Protein AF-A0A5J5LCG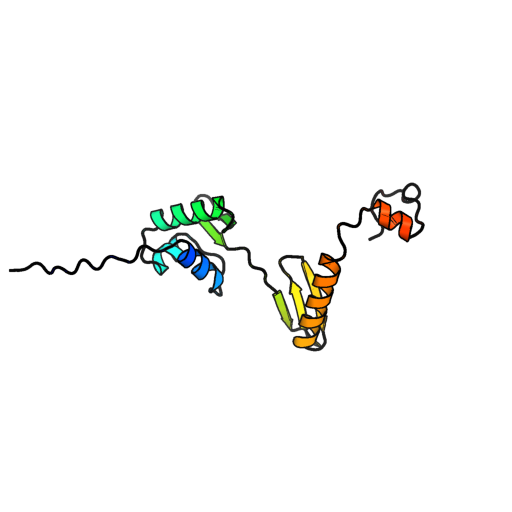0-F1 (afdb_monomer)

InterPro domains:
  IPR036388 Winged helix-like DNA-binding domain superfamily [G3DSA:1.10.10.10] (18-71)
  IPR036390 Winged helix DNA-binding domain superfamily [SSF46785] (11-66)
  IPR055811 Protein of unknown function DUF7387 [PF24113] (74-145)

Organism: Haloarcula hispanica (NCBI:txid51589)

Secondary structure (DSSP, 8-state):
---------PPPPPHHHHHHHHHH-SS--B-HHHHHHHHT--HHHHHHHHHHHHHTTS-EEEEETTTEEEEE----PEEEEE-SSSEEEEETTT--EEEESSHHHHHHHHHHHHHHHHHS----HHHHHHHHT--TTT-TT-S---

Radius of gyration: 24.42 Å; Cα contacts (8 Å, |Δi|>4): 158; chains: 1; bounding box: 43×51×84 Å

Mean predicted aligned error: 13.2 Å

Solvent-accessible surface area (backbone atoms only — not comparable to full-atom values): 8821 Å² total; per-residue (Å²): 139,86,79,86,90,72,84,71,76,74,76,80,84,48,70,68,58,54,52,49,56,43,70,75,41,92,71,48,69,42,34,38,58,59,53,9,64,73,68,74,46,56,45,69,58,33,42,52,49,55,47,52,36,32,75,72,64,66,29,46,77,50,77,57,75,97,85,41,55,36,33,32,54,88,66,91,40,73,51,74,46,81,53,100,79,29,18,39,25,30,37,66,75,81,67,50,66,25,61,24,75,38,68,67,46,4,51,48,48,31,51,54,51,53,53,52,54,71,68,55,58,90,76,52,69,72,58,54,30,63,74,68,74,45,60,71,83,76,46,85,78,82,66,73,99,121

pLDDT: mean 82.63, std 17.02, range [34.5, 97.94]

Sequence (146 aa):
MTRGNDGKFKKDVTDGELLHYFDTREQPVLSAGDVADEFDIKRQTADRRLKELEEEGELKRIIFGERSQAWWRERDQVVLVKEETGFSAHDVLTGIASDGESRVEALRELADAIEAHTTGGEVKPDQIYEELDIDPEENSGGEPPF

Structure (mmCIF, N/CA/C/O backbone):
data_AF-A0A5J5LCG0-F1
#
_entry.id   AF-A0A5J5LCG0-F1
#
loop_
_atom_site.group_PDB
_atom_site.id
_atom_site.type_symbol
_atom_site.label_atom_id
_atom_site.label_alt_id
_atom_site.label_comp_id
_atom_site.label_asym_id
_atom_site.label_entity_id
_atom_site.label_seq_id
_atom_site.pdbx_PDB_ins_code
_atom_site.Cartn_x
_atom_site.Cartn_y
_atom_site.Cartn_z
_atom_site.occupancy
_atom_site.B_iso_or_equiv
_atom_site.auth_seq_id
_atom_site.auth_comp_id
_atom_site.auth_asym_id
_atom_site.auth_atom_id
_atom_site.pdbx_PDB_model_num
ATOM 1 N N . MET A 1 1 ? 8.566 -22.692 -49.404 1.00 34.50 1 MET A N 1
ATOM 2 C CA . MET A 1 1 ? 9.728 -22.322 -48.567 1.00 34.50 1 MET A CA 1
ATOM 3 C C . MET A 1 1 ? 9.599 -20.828 -48.268 1.00 34.50 1 MET A C 1
ATOM 5 O O . MET A 1 1 ? 9.917 -20.031 -49.131 1.00 34.50 1 MET A O 1
ATOM 9 N N . THR A 1 2 ? 8.697 -20.436 -47.365 1.00 43.78 2 THR A N 1
ATOM 10 C CA . THR A 1 2 ? 8.844 -20.215 -45.904 1.00 43.78 2 THR A CA 1
ATOM 11 C C . THR A 1 2 ? 9.452 -18.854 -45.557 1.00 43.78 2 THR A C 1
ATOM 13 O O . THR A 1 2 ? 10.665 -18.702 -45.613 1.00 43.78 2 THR A O 1
ATOM 16 N N . ARG A 1 3 ? 8.612 -17.925 -45.078 1.00 43.53 3 ARG A N 1
ATOM 17 C CA . ARG A 1 3 ? 8.770 -17.300 -43.751 1.00 43.53 3 ARG A CA 1
ATOM 18 C C . ARG A 1 3 ? 7.436 -16.675 -43.323 1.00 43.53 3 ARG A C 1
ATOM 20 O O . ARG A 1 3 ? 6.891 -15.855 -44.054 1.00 43.53 3 ARG A O 1
ATOM 27 N N . GLY A 1 4 ? 6.905 -17.129 -42.188 1.00 36.25 4 GLY A N 1
ATOM 28 C CA . GLY A 1 4 ? 5.699 -16.583 -41.565 1.00 36.25 4 GLY A CA 1
ATOM 29 C C . GLY A 1 4 ? 5.924 -15.137 -41.137 1.00 36.25 4 GLY A C 1
ATOM 30 O O . GLY A 1 4 ? 6.970 -14.804 -40.573 1.00 36.25 4 GLY A O 1
ATOM 31 N N . ASN A 1 5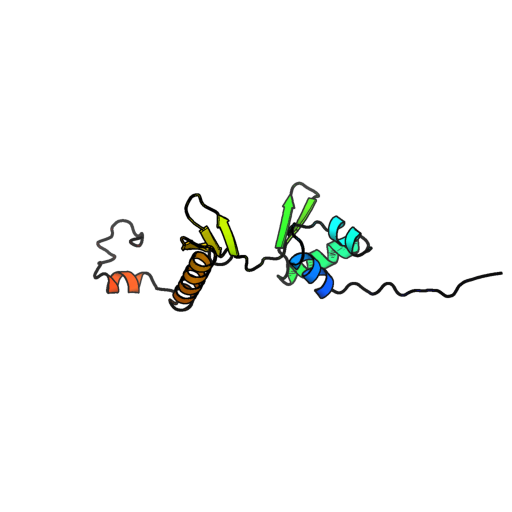 ? 4.966 -14.290 -41.496 1.00 45.50 5 ASN A N 1
ATOM 32 C CA . ASN A 1 5 ? 4.865 -12.901 -41.087 1.00 45.50 5 ASN A CA 1
ATOM 33 C C . ASN A 1 5 ? 3.942 -12.838 -39.869 1.00 45.50 5 ASN A C 1
ATOM 35 O O . ASN A 1 5 ? 2.768 -12.496 -39.977 1.00 45.50 5 ASN A O 1
ATOM 39 N N . ASP A 1 6 ? 4.486 -13.198 -38.716 1.00 48.38 6 ASP A N 1
ATOM 40 C CA . ASP A 1 6 ? 3.778 -13.142 -37.445 1.00 48.38 6 ASP A CA 1
ATOM 41 C C . ASP A 1 6 ? 4.681 -12.431 -36.432 1.00 48.38 6 ASP A C 1
ATOM 43 O O . ASP A 1 6 ? 4.990 -12.908 -35.342 1.00 48.38 6 ASP A O 1
ATOM 47 N N . GLY A 1 7 ? 5.113 -11.229 -36.825 1.00 42.34 7 GLY A N 1
ATOM 48 C CA . GLY A 1 7 ? 5.615 -10.214 -35.909 1.00 42.34 7 GLY A CA 1
ATOM 49 C C . GLY A 1 7 ? 4.470 -9.720 -35.031 1.00 42.34 7 GLY A C 1
ATOM 50 O O . GLY A 1 7 ? 3.926 -8.642 -35.256 1.00 42.34 7 GLY A O 1
ATOM 51 N N . LYS A 1 8 ? 4.065 -10.527 -34.046 1.00 46.38 8 LYS A N 1
ATOM 52 C CA . LYS A 1 8 ? 3.242 -10.043 -32.939 1.00 46.38 8 LYS A CA 1
ATOM 53 C C . LYS A 1 8 ? 4.088 -9.021 -32.187 1.00 46.38 8 LYS A C 1
ATOM 55 O O . LYS A 1 8 ? 5.033 -9.396 -31.497 1.00 46.38 8 LYS A O 1
ATOM 60 N N . PHE A 1 9 ? 3.777 -7.740 -32.357 1.00 47.44 9 PHE A N 1
ATOM 61 C CA . PHE A 1 9 ? 4.295 -6.690 -31.490 1.00 47.44 9 PHE A CA 1
ATOM 62 C C . PHE A 1 9 ? 3.949 -7.082 -30.051 1.00 47.44 9 PHE A C 1
ATOM 64 O O . PHE A 1 9 ? 2.774 -7.177 -29.691 1.00 47.44 9 PHE A O 1
ATOM 71 N N . LYS A 1 10 ? 4.980 -7.395 -29.260 1.00 58.81 10 LYS A N 1
ATOM 72 C CA . LYS A 1 10 ? 4.857 -7.507 -27.808 1.00 58.81 10 LYS A CA 1
ATOM 73 C C . LYS A 1 10 ? 4.359 -6.135 -27.366 1.00 58.81 10 LYS A C 1
ATOM 75 O O . LYS A 1 10 ? 5.004 -5.147 -27.702 1.00 58.81 10 LYS A O 1
ATOM 80 N N . LYS A 1 11 ? 3.173 -6.058 -26.758 1.00 59.56 11 LYS A N 1
ATOM 81 C CA . LYS A 1 11 ? 2.681 -4.786 -26.221 1.00 59.56 11 LYS A CA 1
ATOM 82 C C . LYS A 1 11 ? 3.774 -4.235 -25.309 1.00 59.56 11 LYS A C 1
ATOM 84 O O . LYS A 1 11 ? 4.251 -4.966 -24.442 1.00 59.56 11 LYS A O 1
ATOM 89 N N . ASP A 1 12 ? 4.204 -3.004 -25.560 1.00 80.94 12 ASP A N 1
ATOM 90 C CA . ASP A 1 12 ? 5.132 -2.333 -24.664 1.00 80.94 12 ASP A CA 1
ATOM 91 C C . ASP A 1 12 ? 4.435 -2.188 -23.315 1.00 80.94 12 ASP A C 1
ATOM 93 O O . ASP A 1 12 ? 3.359 -1.599 -23.226 1.00 80.94 12 ASP A O 1
ATOM 97 N N . VAL A 1 13 ? 5.026 -2.785 -22.283 1.00 88.88 13 VAL A N 1
ATOM 98 C CA . VAL A 1 13 ? 4.532 -2.668 -20.911 1.00 88.88 13 VAL A CA 1
ATOM 99 C C . VAL A 1 13 ? 4.587 -1.202 -20.510 1.00 88.88 13 VAL A C 1
ATOM 101 O O . VAL A 1 13 ? 5.616 -0.556 -20.696 1.00 88.88 13 VAL A O 1
ATOM 104 N N . THR A 1 14 ? 3.516 -0.667 -19.953 1.00 94.12 14 THR A N 1
ATOM 105 C CA . THR A 1 14 ? 3.389 0.728 -19.510 1.00 94.12 14 THR A CA 1
ATOM 106 C C . THR A 1 14 ? 3.731 0.868 -18.030 1.00 94.12 14 THR A C 1
ATOM 108 O O . THR A 1 14 ? 3.702 -0.110 -17.287 1.00 94.12 14 THR A O 1
ATOM 111 N N . ASP A 1 15 ? 4.096 2.071 -17.587 1.00 94.06 15 ASP A N 1
ATOM 112 C CA . ASP A 1 15 ? 4.442 2.285 -16.175 1.00 94.06 15 ASP A CA 1
ATOM 113 C C . ASP A 1 15 ? 3.216 2.115 -15.273 1.00 94.06 15 ASP A C 1
ATOM 115 O O . ASP A 1 15 ? 3.315 1.535 -14.198 1.00 94.06 15 ASP A O 1
ATOM 119 N N . GLY A 1 16 ? 2.029 2.484 -15.766 1.00 92.00 16 GLY A N 1
ATOM 120 C CA . GLY A 1 16 ? 0.765 2.203 -15.085 1.00 92.00 16 GLY A CA 1
ATOM 121 C C . GLY A 1 16 ? 0.506 0.705 -14.881 1.00 92.00 16 GLY A C 1
ATOM 122 O O . GLY A 1 16 ? 0.015 0.316 -13.826 1.00 92.00 16 GLY A O 1
ATOM 123 N N . GLU A 1 17 ? 0.875 -0.153 -15.840 1.00 93.62 17 GLU A N 1
ATOM 124 C CA . GLU A 1 17 ? 0.797 -1.612 -15.659 1.00 93.62 17 GLU A CA 1
ATOM 125 C C . GLU A 1 17 ? 1.784 -2.105 -14.592 1.00 93.62 17 GLU A C 1
ATOM 127 O O . GLU A 1 17 ? 1.420 -2.959 -13.784 1.00 93.62 17 GLU A O 1
ATOM 132 N N . LEU A 1 18 ? 2.998 -1.540 -14.540 1.00 93.75 18 LEU A N 1
ATOM 133 C CA . LEU A 1 18 ? 3.962 -1.852 -13.481 1.00 93.75 18 LEU A CA 1
ATOM 134 C C . LEU A 1 18 ? 3.415 -1.459 -12.105 1.00 93.75 18 LEU A C 1
ATOM 136 O O . LEU A 1 18 ? 3.403 -2.289 -11.201 1.00 93.75 18 LEU A O 1
ATOM 140 N N . LEU A 1 19 ? 2.922 -0.228 -11.946 1.00 93.56 19 LEU A N 1
ATOM 141 C CA . LEU A 1 19 ? 2.369 0.261 -10.678 1.00 93.56 19 LEU A CA 1
ATOM 142 C C . LEU A 1 19 ? 1.151 -0.554 -10.236 1.00 93.56 19 LEU A C 1
ATOM 144 O O . LEU A 1 19 ? 1.067 -0.968 -9.082 1.00 93.56 19 LEU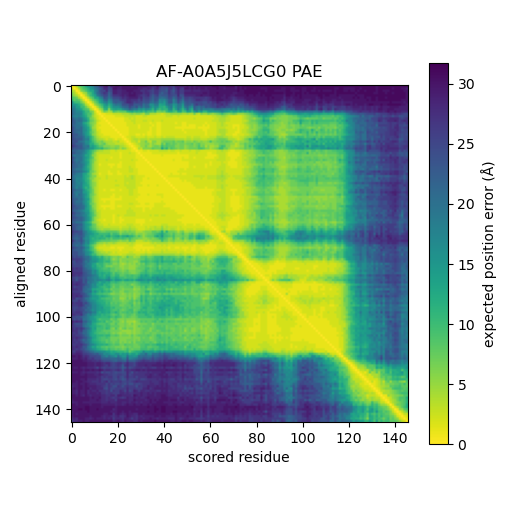 A O 1
ATOM 148 N N . HIS A 1 20 ? 0.258 -0.884 -11.168 1.00 90.88 20 HIS A N 1
ATOM 149 C CA . HIS A 1 20 ? -0.893 -1.734 -10.878 1.00 90.88 20 HIS A CA 1
ATOM 150 C C . HIS A 1 20 ? -0.487 -3.133 -10.393 1.00 90.88 20 HIS A C 1
ATOM 152 O O . HIS A 1 20 ? -1.136 -3.714 -9.518 1.00 90.88 20 HIS A O 1
ATOM 158 N N . TYR A 1 21 ? 0.602 -3.681 -10.932 1.00 92.06 21 TYR A N 1
ATOM 159 C CA . TYR A 1 21 ? 1.155 -4.943 -10.457 1.00 92.06 21 TYR A CA 1
ATOM 160 C C . TYR A 1 21 ? 1.723 -4.832 -9.040 1.00 92.06 21 TYR A C 1
ATOM 162 O O . TYR A 1 21 ? 1.550 -5.757 -8.247 1.00 92.06 21 TYR A O 1
ATOM 170 N N . PHE A 1 22 ? 2.318 -3.693 -8.674 1.00 92.12 22 PHE A N 1
ATOM 171 C CA . PHE A 1 22 ? 2.643 -3.443 -7.274 1.00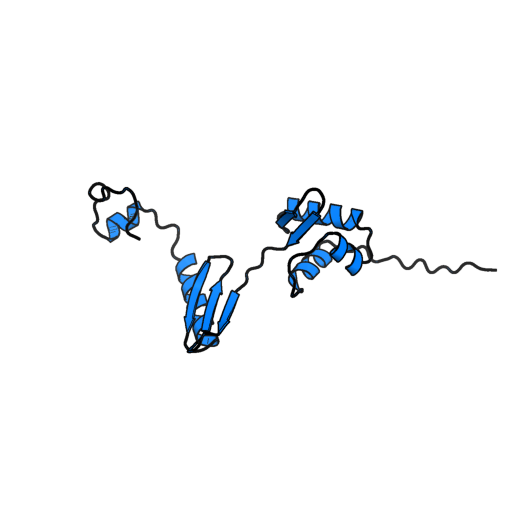 92.12 22 PHE A CA 1
ATOM 172 C C . PHE A 1 22 ? 1.386 -3.387 -6.422 1.00 92.12 22 PHE A C 1
ATOM 174 O O . PHE A 1 22 ? 1.414 -4.012 -5.381 1.00 92.12 22 PHE A O 1
ATOM 181 N N . ASP A 1 23 ? 0.298 -2.728 -6.821 1.00 87.56 23 ASP A N 1
ATOM 182 C CA . ASP A 1 23 ? -0.895 -2.544 -5.971 1.00 87.56 23 ASP A CA 1
ATOM 183 C C . ASP A 1 23 ? -1.711 -3.821 -5.723 1.00 87.56 23 ASP A C 1
ATOM 185 O O . ASP A 1 23 ? -2.285 -4.002 -4.650 1.00 87.56 23 ASP A O 1
ATOM 189 N N . THR A 1 24 ? -1.777 -4.717 -6.707 1.00 84.31 24 THR A N 1
ATOM 190 C CA . THR A 1 24 ? -2.706 -5.863 -6.690 1.00 84.31 24 THR A CA 1
ATOM 191 C C . THR A 1 24 ? -2.164 -7.109 -5.996 1.00 84.31 24 THR A C 1
ATOM 193 O O . THR A 1 24 ? -2.903 -8.074 -5.790 1.00 84.31 24 THR A O 1
ATOM 196 N N . ARG A 1 25 ? -0.883 -7.113 -5.615 1.00 83.38 25 ARG A N 1
ATOM 197 C CA . ARG A 1 25 ? -0.227 -8.282 -5.021 1.00 83.38 25 ARG A CA 1
ATOM 198 C C . ARG A 1 25 ? -0.305 -8.338 -3.499 1.00 83.38 25 ARG A C 1
ATOM 200 O O . ARG A 1 25 ? -0.142 -7.329 -2.810 1.00 83.38 25 ARG A O 1
ATOM 207 N N . GLU A 1 26 ? -0.432 -9.572 -3.002 1.00 75.81 26 GLU A N 1
ATOM 208 C CA . GLU A 1 26 ? -0.333 -9.933 -1.578 1.00 75.81 26 GLU A CA 1
ATOM 209 C C . GLU A 1 26 ? 1.084 -9.742 -1.015 1.00 75.81 26 GLU A C 1
ATOM 211 O O . GLU A 1 26 ? 1.241 -9.385 0.147 1.00 75.81 26 GLU A O 1
ATOM 216 N N . GLN A 1 27 ? 2.121 -9.962 -1.833 1.00 79.12 27 GLN A N 1
ATOM 217 C CA . GLN A 1 27 ? 3.516 -9.666 -1.489 1.00 79.12 27 GLN A CA 1
ATOM 218 C C . GLN A 1 27 ? 3.906 -8.325 -2.129 1.00 79.12 27 GLN A C 1
ATOM 220 O O . GLN A 1 27 ? 4.103 -8.287 -3.344 1.00 79.12 27 GLN A O 1
ATOM 225 N N . PRO A 1 28 ? 3.994 -7.228 -1.351 1.00 82.12 28 PRO A N 1
ATOM 226 C CA . PRO A 1 28 ? 4.137 -5.874 -1.893 1.00 82.12 28 PRO A CA 1
ATOM 227 C C . PRO A 1 28 ? 5.584 -5.490 -2.238 1.00 82.12 28 PRO A C 1
ATOM 229 O O . PRO A 1 28 ? 5.812 -4.417 -2.792 1.00 82.12 28 PRO A O 1
ATOM 232 N N . VAL A 1 29 ? 6.558 -6.340 -1.895 1.00 91.00 29 VAL A N 1
ATOM 233 C CA . VAL A 1 29 ? 7.989 -6.095 -2.103 1.00 91.00 29 VAL A CA 1
ATOM 234 C C . VAL A 1 29 ? 8.483 -6.961 -3.257 1.00 91.00 29 VAL A C 1
ATOM 236 O O . VAL A 1 29 ? 8.423 -8.186 -3.171 1.00 91.00 29 VAL A O 1
ATOM 239 N N . LEU A 1 30 ? 8.981 -6.332 -4.322 1.00 93.94 30 LEU A N 1
ATOM 240 C CA . LEU A 1 30 ? 9.381 -7.006 -5.559 1.00 93.94 30 LEU A CA 1
ATOM 241 C C . LEU A 1 30 ? 10.786 -6.598 -5.993 1.00 93.94 30 LEU A C 1
ATOM 243 O O . LEU A 1 30 ? 11.189 -5.443 -5.876 1.00 93.94 30 LEU A O 1
ATOM 247 N N . SER A 1 31 ? 11.534 -7.539 -6.551 1.00 95.12 31 SER A N 1
ATOM 248 C CA . SER A 1 31 ? 12.791 -7.270 -7.238 1.00 95.12 31 SER A CA 1
ATOM 249 C C . SER A 1 31 ? 12.565 -6.966 -8.723 1.00 95.12 31 SER A C 1
ATOM 251 O O . SER A 1 31 ? 11.543 -7.312 -9.317 1.00 95.12 31 SER A O 1
ATOM 253 N N . ALA A 1 32 ? 13.586 -6.409 -9.380 1.00 95.38 32 ALA A N 1
ATOM 254 C CA . ALA A 1 32 ? 13.589 -6.269 -10.837 1.00 95.38 32 ALA A CA 1
ATOM 255 C C . ALA A 1 32 ? 13.496 -7.621 -11.572 1.00 95.38 32 ALA A C 1
ATOM 257 O O . ALA A 1 32 ? 13.141 -7.644 -12.746 1.00 95.38 32 ALA A O 1
ATOM 258 N N . GLY A 1 33 ? 13.850 -8.734 -10.914 1.00 94.88 33 GLY A N 1
ATOM 259 C CA . GLY A 1 33 ? 13.657 -10.081 -11.452 1.00 94.88 33 GLY A CA 1
ATOM 260 C C . GLY A 1 33 ? 12.181 -10.466 -11.481 1.00 94.88 33 GLY A C 1
ATOM 261 O O . GLY A 1 33 ? 11.686 -10.837 -12.535 1.00 94.88 33 GLY A O 1
ATOM 262 N N . ASP A 1 34 ? 11.466 -10.254 -10.375 1.00 94.94 34 ASP A N 1
ATOM 263 C CA . ASP A 1 34 ? 10.036 -10.581 -10.267 1.00 94.94 34 ASP A CA 1
ATOM 264 C C . ASP A 1 34 ? 9.195 -9.809 -11.293 1.00 94.94 34 ASP A C 1
ATOM 266 O O . ASP A 1 34 ? 8.280 -10.354 -11.906 1.00 94.94 34 ASP A O 1
ATOM 270 N N . VAL A 1 35 ? 9.535 -8.536 -11.518 1.00 94.88 35 VAL A N 1
ATOM 271 C CA . VAL A 1 35 ? 8.895 -7.697 -12.543 1.00 94.88 35 VAL A CA 1
ATOM 272 C C . VAL A 1 35 ? 9.279 -8.155 -13.953 1.00 94.88 35 VAL A C 1
ATOM 274 O O . VAL A 1 35 ? 8.446 -8.170 -14.853 1.00 94.88 35 VAL A O 1
ATOM 277 N N . ALA A 1 36 ? 10.535 -8.538 -14.175 1.00 95.44 36 ALA A N 1
ATOM 278 C CA . ALA A 1 36 ? 10.974 -9.026 -15.479 1.00 95.44 36 ALA A CA 1
ATOM 279 C C . ALA A 1 36 ? 10.272 -10.326 -15.882 1.00 95.44 36 ALA A C 1
ATOM 281 O O . ALA A 1 36 ? 9.868 -10.455 -17.038 1.00 95.44 36 ALA A O 1
ATOM 282 N N . ASP A 1 37 ? 10.119 -11.241 -14.928 1.00 94.56 37 ASP A N 1
ATOM 283 C CA . ASP A 1 37 ? 9.478 -12.534 -15.133 1.00 94.56 37 ASP A CA 1
ATOM 284 C C . ASP A 1 37 ? 7.975 -12.373 -15.398 1.00 94.56 37 ASP A C 1
ATOM 286 O O . ASP A 1 37 ? 7.464 -12.975 -16.341 1.00 94.56 37 ASP A O 1
ATOM 290 N N . GLU A 1 38 ? 7.285 -11.509 -14.643 1.00 94.19 38 GLU A N 1
ATOM 291 C CA . GLU A 1 38 ? 5.854 -11.229 -14.844 1.00 94.19 38 GLU A CA 1
ATOM 292 C C . GLU A 1 38 ? 5.567 -10.642 -16.229 1.00 94.19 38 GLU A C 1
ATOM 294 O O . GLU A 1 38 ? 4.688 -11.096 -16.960 1.00 94.19 38 GLU A O 1
ATOM 299 N N . PHE A 1 39 ? 6.323 -9.613 -16.602 1.00 94.06 39 PHE A N 1
ATOM 300 C CA . PHE A 1 39 ? 6.057 -8.837 -17.808 1.00 94.06 39 PHE A CA 1
ATOM 301 C C . PHE A 1 39 ? 6.778 -9.380 -19.050 1.00 94.06 39 PHE A C 1
ATOM 303 O O . PHE A 1 39 ? 6.664 -8.802 -20.134 1.00 94.06 39 PHE A O 1
ATOM 310 N N . ASP A 1 40 ? 7.530 -10.477 -18.904 1.00 93.31 40 ASP A N 1
ATOM 311 C CA . ASP A 1 40 ? 8.381 -11.069 -19.940 1.00 93.31 40 ASP A CA 1
ATOM 312 C C . ASP A 1 40 ? 9.261 -9.994 -20.622 1.00 93.31 40 ASP A C 1
ATOM 314 O O . ASP A 1 40 ? 9.354 -9.868 -21.851 1.00 93.31 40 ASP A O 1
ATOM 318 N N . ILE A 1 41 ? 9.896 -9.151 -19.805 1.00 94.19 41 ILE A N 1
ATOM 319 C CA . ILE A 1 41 ? 10.833 -8.108 -20.244 1.00 94.19 41 ILE A CA 1
ATOM 320 C C . ILE A 1 41 ? 12.243 -8.421 -19.758 1.00 94.19 41 ILE A C 1
ATOM 322 O O . ILE A 1 41 ? 12.472 -9.194 -18.835 1.00 94.19 41 ILE A O 1
ATOM 326 N N . LYS A 1 42 ? 13.247 -7.795 -20.375 1.00 94.88 42 LYS A N 1
ATOM 327 C CA . LYS A 1 42 ? 14.623 -7.945 -19.891 1.00 94.88 42 LYS A CA 1
ATOM 328 C C . LYS A 1 42 ? 14.733 -7.365 -18.482 1.00 94.88 42 LYS A C 1
ATOM 330 O O . LYS A 1 42 ? 14.322 -6.229 -18.257 1.00 94.88 42 LYS A O 1
ATOM 335 N N . ARG A 1 43 ? 15.428 -8.069 -17.585 1.00 95.44 43 ARG A N 1
ATOM 336 C CA . ARG A 1 43 ? 15.729 -7.588 -16.226 1.00 95.44 43 ARG A CA 1
ATOM 337 C C . ARG A 1 43 ? 16.345 -6.188 -16.189 1.00 95.44 43 ARG A C 1
ATOM 339 O O . ARG A 1 43 ? 15.972 -5.392 -15.343 1.00 95.44 43 ARG A O 1
ATOM 346 N N . GLN A 1 44 ? 17.238 -5.857 -17.124 1.00 95.00 44 GLN A N 1
ATOM 347 C CA . GLN A 1 44 ? 17.813 -4.507 -17.230 1.00 95.00 44 GLN A CA 1
ATOM 348 C C . GLN A 1 44 ? 16.754 -3.439 -17.558 1.00 95.00 44 GLN A C 1
ATOM 350 O O . GLN A 1 44 ? 16.848 -2.313 -17.080 1.00 95.00 44 GLN A O 1
ATOM 355 N N . THR A 1 45 ? 15.749 -3.784 -18.369 1.00 95.19 45 THR A N 1
ATOM 356 C CA . THR A 1 45 ? 14.628 -2.891 -18.691 1.00 95.19 45 THR A CA 1
ATOM 357 C C . THR A 1 45 ? 13.727 -2.693 -17.478 1.00 95.19 45 THR A C 1
ATOM 359 O O . THR A 1 45 ? 13.365 -1.556 -17.202 1.00 95.19 45 THR A O 1
ATOM 362 N N . ALA A 1 46 ? 13.410 -3.765 -16.743 1.00 95.81 46 A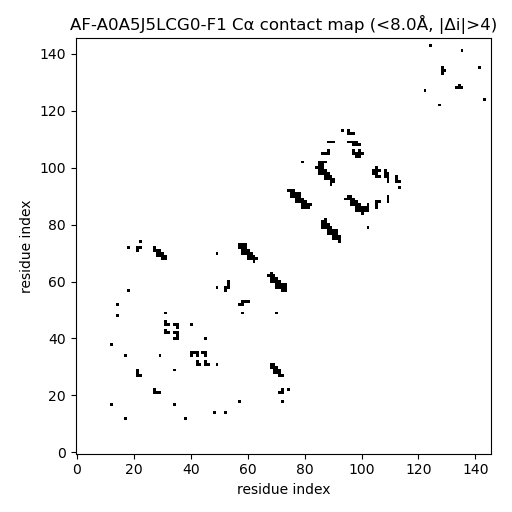LA A N 1
ATOM 363 C CA . ALA A 1 46 ? 12.668 -3.668 -15.487 1.00 95.81 46 ALA A CA 1
ATOM 364 C C . ALA A 1 46 ? 13.423 -2.797 -14.469 1.00 95.81 46 ALA A C 1
ATOM 366 O O . ALA A 1 46 ? 12.874 -1.828 -13.968 1.00 95.81 46 ALA A O 1
ATOM 367 N N . ASP A 1 47 ? 14.710 -3.073 -14.244 1.00 95.88 47 ASP A N 1
ATOM 368 C CA . ASP A 1 47 ? 15.553 -2.342 -13.291 1.00 95.88 47 ASP A CA 1
ATOM 369 C C . ASP A 1 47 ? 15.622 -0.838 -13.584 1.00 95.88 47 ASP A C 1
ATOM 371 O O . ASP A 1 47 ? 15.466 -0.027 -12.676 1.00 95.88 47 ASP A O 1
ATOM 375 N N . ARG A 1 48 ? 15.813 -0.463 -14.856 1.00 96.38 48 ARG A N 1
ATOM 376 C CA . ARG A 1 48 ? 15.817 0.943 -15.272 1.00 96.38 48 ARG A CA 1
ATOM 377 C C . ARG A 1 48 ? 14.483 1.623 -14.955 1.00 96.38 48 ARG A C 1
ATOM 379 O O . ARG A 1 48 ? 14.489 2.702 -14.383 1.00 96.38 48 ARG A O 1
ATOM 386 N N . ARG A 1 49 ? 13.362 0.982 -15.285 1.00 96.75 49 ARG A N 1
ATOM 387 C CA . ARG A 1 49 ? 12.027 1.560 -15.078 1.00 96.75 49 ARG A CA 1
ATOM 388 C C . ARG A 1 49 ? 11.637 1.660 -13.611 1.00 96.75 49 ARG A C 1
ATOM 390 O O . ARG A 1 49 ? 11.045 2.646 -13.210 1.00 96.75 49 ARG A O 1
ATOM 397 N N . LEU A 1 50 ? 12.002 0.674 -12.792 1.00 96.94 50 LEU A N 1
ATOM 398 C CA . LEU A 1 50 ? 11.764 0.739 -11.348 1.00 96.94 50 LEU A CA 1
ATOM 399 C C . LEU A 1 50 ? 12.577 1.853 -10.676 1.00 96.94 50 LEU A C 1
ATOM 401 O O . LEU A 1 50 ? 12.127 2.416 -9.686 1.00 96.94 50 LEU A O 1
ATOM 405 N N . LYS A 1 51 ? 13.765 2.178 -11.201 1.00 96.81 51 LYS A N 1
ATOM 406 C CA . LYS A 1 51 ? 14.537 3.353 -10.763 1.00 96.81 51 LYS A CA 1
ATOM 407 C C . LYS A 1 51 ? 13.894 4.659 -11.214 1.00 96.81 51 LYS A C 1
ATOM 409 O O . LYS A 1 51 ? 13.778 5.559 -10.404 1.00 96.81 51 LYS A O 1
ATOM 414 N N . GLU A 1 52 ? 13.435 4.739 -12.462 1.00 97.12 52 GLU A N 1
ATOM 415 C CA . GLU A 1 52 ? 12.692 5.909 -12.961 1.00 97.12 52 GLU A CA 1
ATOM 416 C C . GLU A 1 52 ? 11.447 6.169 -12.088 1.00 97.12 52 GLU A C 1
ATOM 418 O O . GLU A 1 52 ? 11.253 7.278 -11.606 1.00 97.12 52 GLU A O 1
ATOM 423 N N . LEU A 1 53 ? 10.681 5.125 -11.756 1.00 96.88 53 LEU A N 1
ATOM 424 C CA . LEU A 1 53 ? 9.515 5.229 -10.869 1.00 96.88 53 LEU A CA 1
ATOM 425 C C . LEU A 1 53 ? 9.860 5.550 -9.405 1.00 96.88 53 LEU A C 1
ATOM 427 O O . LEU A 1 53 ? 9.062 6.170 -8.707 1.00 96.88 53 LEU A O 1
ATOM 431 N N . GLU A 1 54 ? 11.028 5.132 -8.914 1.00 96.50 54 GLU A N 1
ATOM 432 C CA . GLU A 1 54 ? 11.537 5.579 -7.610 1.00 96.50 54 GLU A CA 1
ATOM 433 C C . GLU A 1 54 ? 11.875 7.075 -7.641 1.00 96.50 54 GLU A C 1
ATOM 435 O O . GLU A 1 54 ? 11.500 7.809 -6.729 1.00 96.50 54 GLU A O 1
ATOM 440 N N . GLU A 1 55 ? 12.564 7.534 -8.687 1.00 96.56 55 GLU A N 1
ATOM 441 C CA . GLU A 1 55 ? 12.929 8.942 -8.874 1.00 96.56 55 GLU A CA 1
ATOM 442 C C . GLU A 1 55 ? 11.689 9.842 -9.002 1.00 96.56 55 GLU A C 1
ATOM 444 O O . GLU A 1 55 ? 11.688 10.963 -8.494 1.00 96.56 55 GLU A O 1
ATOM 449 N N . GLU A 1 56 ? 10.617 9.337 -9.615 1.00 96.00 56 GLU A N 1
ATOM 450 C CA . GLU A 1 56 ? 9.304 9.992 -9.697 1.00 96.00 56 GLU A CA 1
ATOM 451 C C . GLU A 1 56 ? 8.504 9.937 -8.380 1.00 96.00 56 GLU A C 1
ATOM 453 O O . GLU A 1 56 ? 7.485 10.612 -8.247 1.00 96.00 56 GLU A O 1
ATOM 458 N N . GLY A 1 57 ? 8.970 9.176 -7.385 1.00 94.44 57 GLY A N 1
ATOM 459 C CA . GLY A 1 57 ? 8.340 9.045 -6.070 1.00 94.44 57 GLY A CA 1
ATOM 460 C C . GLY A 1 57 ? 7.200 8.026 -5.995 1.00 94.44 57 GLY A C 1
ATOM 461 O O . GLY A 1 57 ? 6.626 7.848 -4.922 1.00 94.44 57 GLY A O 1
ATOM 462 N N . GLU A 1 58 ? 6.897 7.325 -7.088 1.00 94.69 58 GLU A N 1
ATOM 463 C CA . GLU A 1 58 ? 5.849 6.298 -7.151 1.00 94.69 58 GLU A CA 1
ATOM 464 C C . GLU A 1 58 ? 6.254 4.989 -6.459 1.00 94.69 58 GLU A C 1
ATOM 466 O O . GLU A 1 58 ? 5.398 4.219 -6.019 1.00 94.69 58 GLU A O 1
ATOM 471 N N . LEU A 1 59 ? 7.559 4.720 -6.355 1.00 95.94 59 LEU A N 1
ATOM 472 C CA . LEU A 1 59 ? 8.108 3.560 -5.656 1.00 95.94 59 LEU A CA 1
ATOM 473 C C . LEU A 1 59 ? 9.135 3.975 -4.605 1.00 95.94 59 LEU A C 1
ATOM 475 O O . LEU A 1 59 ? 9.869 4.950 -4.744 1.00 95.94 59 LEU A O 1
ATOM 479 N N . LYS A 1 60 ? 9.249 3.163 -3.561 1.00 94.88 60 LYS A N 1
ATOM 480 C CA . LYS A 1 60 ? 10.385 3.167 -2.642 1.00 94.88 60 LYS A CA 1
ATOM 481 C C . LYS A 1 60 ? 11.312 2.013 -2.974 1.00 94.88 60 LYS A C 1
ATOM 483 O O . LYS A 1 60 ? 10.888 1.010 -3.549 1.00 94.88 60 LYS A O 1
ATOM 488 N N . ARG A 1 61 ? 12.577 2.141 -2.579 1.00 95.31 61 ARG A N 1
ATOM 489 C CA . ARG A 1 61 ? 13.616 1.139 -2.814 1.00 95.31 61 ARG A CA 1
ATOM 490 C C . ARG A 1 61 ? 14.385 0.833 -1.537 1.00 95.31 61 ARG A C 1
ATOM 492 O O . ARG A 1 61 ? 14.702 1.723 -0.755 1.00 95.31 61 ARG A O 1
ATOM 499 N N . ILE A 1 62 ? 14.751 -0.434 -1.374 1.00 94.19 62 ILE A N 1
ATOM 500 C CA . ILE A 1 62 ? 15.652 -0.913 -0.328 1.00 94.19 62 ILE A CA 1
ATOM 501 C C . ILE A 1 62 ? 16.760 -1.733 -0.969 1.00 94.19 62 ILE A C 1
ATOM 503 O O . ILE A 1 62 ? 16.516 -2.551 -1.857 1.00 94.19 62 ILE A O 1
ATOM 507 N N . ILE A 1 63 ? 17.987 -1.509 -0.507 1.00 92.94 63 ILE A N 1
ATOM 508 C CA . ILE A 1 63 ? 19.174 -2.258 -0.914 1.00 92.94 63 ILE A CA 1
ATOM 509 C C . ILE A 1 63 ? 19.570 -3.161 0.253 1.00 92.94 63 ILE A C 1
ATOM 511 O O . ILE A 1 63 ? 19.724 -2.693 1.380 1.00 92.94 63 ILE A O 1
ATOM 515 N N . PHE A 1 64 ? 19.747 -4.452 -0.011 1.00 88.75 64 PHE A N 1
ATOM 516 C CA . PHE A 1 64 ? 20.172 -5.442 0.974 1.00 88.75 64 PHE A CA 1
ATOM 517 C C . PHE A 1 64 ? 21.375 -6.227 0.446 1.00 88.75 64 PHE A C 1
ATOM 519 O O . PHE A 1 64 ? 21.303 -6.969 -0.533 1.00 88.75 64 PHE A O 1
ATOM 526 N N . GLY A 1 65 ? 22.516 -6.056 1.112 1.00 84.88 65 GLY A N 1
ATOM 527 C CA . GLY A 1 65 ? 23.805 -6.540 0.616 1.00 84.88 65 GLY A CA 1
ATOM 528 C C . GLY A 1 65 ? 24.300 -5.757 -0.606 1.00 84.88 65 GLY A C 1
ATOM 529 O O . GLY A 1 65 ? 23.747 -4.728 -0.979 1.00 84.88 65 GLY A O 1
ATOM 530 N N . GLU A 1 66 ? 25.366 -6.238 -1.246 1.00 81.12 66 GLU A N 1
ATOM 531 C CA . GLU A 1 66 ? 26.040 -5.483 -2.317 1.00 81.12 66 GLU A CA 1
ATOM 532 C C . GLU A 1 66 ? 25.287 -5.458 -3.657 1.00 81.12 66 GLU A C 1
ATOM 534 O O . GLU A 1 66 ? 25.599 -4.639 -4.519 1.00 81.12 66 GLU A O 1
ATOM 539 N N . ARG A 1 67 ? 24.358 -6.395 -3.897 1.00 79.06 67 ARG A N 1
ATOM 540 C CA . ARG A 1 67 ? 23.782 -6.625 -5.240 1.00 79.06 67 ARG A CA 1
ATOM 541 C C . ARG A 1 67 ? 22.280 -6.868 -5.277 1.00 79.06 67 ARG A C 1
ATOM 543 O O . ARG A 1 67 ? 21.745 -7.099 -6.363 1.00 79.06 67 ARG A O 1
ATOM 550 N N . SER A 1 68 ? 21.611 -6.844 -4.134 1.00 87.19 68 SER A N 1
ATOM 551 C CA . SER A 1 68 ? 20.184 -7.128 -4.080 1.00 87.19 68 SER A CA 1
ATOM 552 C C . SER A 1 68 ? 19.433 -5.868 -3.693 1.00 87.19 68 SER A C 1
ATOM 554 O O . SER A 1 68 ? 19.804 -5.162 -2.760 1.00 87.19 68 SER A O 1
ATOM 556 N N . GLN A 1 69 ? 18.396 -5.574 -4.463 1.00 94.31 69 GLN A N 1
ATOM 557 C CA . GLN A 1 69 ? 17.508 -4.450 -4.237 1.00 94.31 69 GLN A CA 1
ATOM 558 C C . GLN A 1 69 ? 16.078 -4.889 -4.522 1.00 94.31 69 GLN A C 1
ATOM 560 O O . GLN A 1 69 ? 15.846 -5.741 -5.389 1.00 94.31 69 GLN A O 1
ATOM 565 N N . ALA A 1 70 ? 15.145 -4.313 -3.778 1.00 95.00 70 ALA A N 1
ATOM 566 C CA . ALA A 1 70 ? 13.719 -4.499 -3.971 1.00 95.00 70 ALA A CA 1
ATOM 567 C C . ALA A 1 70 ? 12.999 -3.157 -3.876 1.00 95.00 70 ALA A C 1
ATOM 569 O O . ALA A 1 70 ? 13.518 -2.197 -3.302 1.00 95.00 70 ALA A O 1
ATOM 570 N N . TRP A 1 71 ? 11.801 -3.128 -4.437 1.00 96.62 71 TRP A N 1
ATOM 571 C CA . TRP A 1 71 ? 10.921 -1.980 -4.480 1.00 96.62 71 TRP A CA 1
ATOM 572 C C . TRP A 1 71 ? 9.581 -2.334 -3.869 1.00 96.62 71 TRP A C 1
ATOM 574 O O . TRP A 1 71 ? 9.178 -3.498 -3.866 1.00 96.62 71 TRP A O 1
ATOM 584 N N . TRP A 1 72 ? 8.894 -1.318 -3.375 1.00 94.38 72 TRP A N 1
ATOM 585 C CA . TRP A 1 72 ? 7.498 -1.395 -2.975 1.00 94.38 72 TRP A CA 1
ATOM 586 C C . TRP A 1 72 ? 6.832 -0.057 -3.256 1.00 94.38 72 TRP A C 1
ATOM 588 O O . TRP A 1 72 ? 7.500 0.970 -3.382 1.00 94.38 72 TRP A O 1
ATOM 598 N N . ARG A 1 73 ? 5.507 -0.075 -3.336 1.00 90.31 73 ARG A N 1
ATOM 599 C CA . ARG A 1 73 ? 4.696 1.136 -3.350 1.00 90.31 73 ARG A CA 1
ATOM 600 C C . ARG A 1 73 ? 4.193 1.389 -1.938 1.00 90.31 73 ARG A C 1
ATOM 602 O O . ARG A 1 73 ? 3.724 0.452 -1.286 1.00 90.31 73 ARG A O 1
ATOM 609 N N . GLU A 1 74 ? 4.329 2.618 -1.449 1.00 85.19 74 GLU A N 1
ATOM 610 C CA . GLU A 1 74 ? 3.603 3.026 -0.246 1.00 85.19 74 GLU A CA 1
ATOM 611 C C . GLU A 1 74 ? 2.113 2.958 -0.566 1.00 85.19 74 GLU A C 1
ATOM 613 O O . GLU A 1 74 ? 1.673 3.391 -1.629 1.00 85.19 74 GLU A O 1
ATOM 618 N N . ARG A 1 75 ? 1.353 2.314 0.313 1.00 79.56 75 ARG A N 1
ATOM 619 C CA . ARG A 1 75 ? -0.087 2.158 0.152 1.00 79.56 75 ARG A CA 1
ATOM 620 C C . ARG A 1 75 ? -0.745 2.646 1.427 1.00 79.56 75 ARG A C 1
ATOM 622 O O . ARG A 1 75 ? -0.256 2.330 2.513 1.00 79.56 75 ARG A O 1
ATOM 629 N N . ASP A 1 76 ? -1.885 3.296 1.270 1.00 81.62 76 ASP A N 1
ATOM 630 C CA . ASP A 1 76 ? -2.766 3.661 2.374 1.00 81.62 76 ASP A CA 1
ATOM 631 C C . ASP A 1 76 ? -3.433 2.369 2.861 1.00 81.62 76 ASP A C 1
ATOM 633 O O . ASP A 1 76 ? -4.432 1.897 2.308 1.00 81.62 76 ASP A O 1
ATOM 637 N N . GLN A 1 77 ? -2.779 1.696 3.808 1.00 84.12 77 GLN A N 1
ATOM 638 C CA . GLN A 1 77 ? -3.221 0.408 4.326 1.00 84.12 77 GLN A CA 1
ATOM 639 C C . GLN A 1 77 ? -3.859 0.585 5.688 1.00 84.12 77 GLN A C 1
ATOM 641 O O . GLN A 1 77 ? -3.259 1.156 6.593 1.00 84.12 77 GLN A O 1
ATOM 646 N N . VAL A 1 78 ? -5.023 -0.038 5.849 1.00 91.31 78 VAL A N 1
ATOM 647 C CA . VAL A 1 78 ? -5.589 -0.310 7.164 1.00 91.31 78 VAL A CA 1
ATOM 648 C C . VAL A 1 78 ? -5.305 -1.761 7.529 1.00 91.31 78 VAL A C 1
ATOM 650 O O . VAL A 1 78 ? -5.762 -2.685 6.849 1.00 91.31 78 VAL A O 1
ATOM 653 N N . VAL A 1 79 ? -4.557 -1.971 8.608 1.00 92.31 79 VAL A N 1
ATOM 654 C CA . VAL A 1 79 ? -4.299 -3.296 9.177 1.00 92.31 79 VAL A CA 1
ATOM 655 C C . VAL A 1 79 ? -5.364 -3.593 10.222 1.00 92.31 79 VAL A C 1
ATOM 657 O O . VAL A 1 79 ? -5.521 -2.852 11.184 1.00 92.31 79 VAL A O 1
ATOM 660 N N . LEU A 1 80 ? -6.087 -4.698 10.037 1.00 95.00 80 LEU A N 1
ATOM 661 C CA . LEU A 1 80 ? -7.063 -5.202 11.001 1.00 95.00 80 LEU A CA 1
ATOM 662 C C . LEU A 1 80 ? -6.501 -6.421 11.723 1.00 95.00 80 LEU A C 1
ATOM 664 O O . LEU A 1 80 ? -6.208 -7.439 11.091 1.00 95.00 80 LEU A O 1
ATOM 668 N N . VAL A 1 81 ? -6.430 -6.341 13.044 1.00 95.00 81 VAL A N 1
ATOM 669 C CA . VAL A 1 81 ? -6.030 -7.445 13.914 1.00 95.00 81 VAL A CA 1
ATOM 670 C C . VAL A 1 81 ? -7.263 -7.944 14.652 1.00 95.00 81 VAL A C 1
ATOM 672 O O . VAL A 1 81 ? -8.048 -7.158 15.176 1.00 95.00 81 VAL A O 1
ATOM 675 N N . LYS A 1 82 ? -7.476 -9.263 14.655 1.00 96.00 82 LYS A N 1
ATOM 676 C CA . LYS A 1 82 ? -8.500 -9.878 15.500 1.00 96.00 82 LYS A CA 1
ATOM 677 C C . LYS A 1 82 ? -7.877 -10.200 16.853 1.00 96.00 82 LYS A C 1
ATOM 679 O O . LYS A 1 82 ? -6.966 -11.022 16.913 1.00 96.00 82 LYS A O 1
ATOM 684 N N . GLU A 1 83 ? -8.429 -9.608 17.898 1.00 92.50 83 GLU A N 1
ATOM 685 C CA . GLU A 1 83 ? -8.056 -9.843 19.290 1.00 92.50 83 GLU A CA 1
ATOM 686 C C . GLU A 1 83 ? -8.955 -10.918 19.927 1.00 92.50 83 GLU A C 1
ATOM 688 O O . GLU A 1 83 ? -9.893 -11.429 19.302 1.00 92.50 83 GLU A O 1
ATOM 693 N N . GLU A 1 84 ? -8.681 -11.281 21.184 1.00 94.06 84 GLU A N 1
ATOM 694 C CA . GLU A 1 84 ? -9.484 -12.266 21.928 1.00 94.06 84 GLU A CA 1
ATOM 695 C C . GLU A 1 84 ? -10.960 -11.845 22.039 1.00 94.06 84 GLU A C 1
ATOM 697 O O . GLU A 1 84 ? -11.858 -12.673 21.863 1.00 94.06 84 GLU A O 1
ATOM 702 N N . THR A 1 85 ? -11.215 -10.554 22.276 1.00 91.62 85 THR A N 1
ATOM 703 C CA . THR A 1 85 ? -12.555 -10.008 22.549 1.00 91.62 85 THR A CA 1
ATOM 704 C C . THR A 1 85 ? -13.034 -8.976 21.529 1.00 91.62 85 THR A C 1
ATOM 706 O O . THR A 1 85 ? -14.089 -8.383 21.732 1.00 91.62 85 THR A O 1
ATOM 709 N N . GLY A 1 86 ? -12.298 -8.743 20.441 1.00 95.50 86 GLY A N 1
ATOM 710 C CA . GLY A 1 86 ? -12.633 -7.675 19.501 1.00 95.50 86 GLY A CA 1
ATOM 711 C C . GLY A 1 86 ? -11.693 -7.582 18.306 1.00 95.50 86 GLY A C 1
ATOM 712 O O . GLY A 1 86 ? -11.113 -8.575 17.859 1.00 95.50 86 GLY A O 1
ATOM 713 N N . PHE A 1 87 ? -11.581 -6.377 17.764 1.00 97.94 87 PHE A N 1
ATOM 714 C CA . PHE A 1 87 ? -10.734 -6.036 16.633 1.00 97.94 87 PHE A CA 1
ATOM 715 C C . PHE A 1 87 ? -10.007 -4.725 16.905 1.00 97.94 87 PHE A C 1
ATOM 717 O O . PHE A 1 87 ? -10.613 -3.796 17.429 1.00 97.94 87 PHE A O 1
ATOM 724 N N . SER A 1 88 ? -8.755 -4.652 16.468 1.00 96.06 88 SER A N 1
ATOM 725 C CA . SER A 1 88 ? -7.997 -3.408 16.377 1.00 96.06 88 SER A CA 1
ATOM 726 C C . SER A 1 88 ? -7.798 -3.048 14.907 1.00 96.06 88 SER A C 1
ATOM 728 O O . SER A 1 88 ? -7.588 -3.937 14.070 1.00 96.06 88 SER A O 1
ATOM 730 N N . ALA A 1 89 ? -7.923 -1.770 14.567 1.00 96.56 89 ALA A N 1
ATOM 731 C CA . ALA A 1 89 ? -7.721 -1.240 13.226 1.00 96.56 89 ALA A CA 1
ATOM 732 C C . ALA A 1 89 ? -6.633 -0.165 13.268 1.00 96.56 89 ALA A C 1
ATOM 734 O O . ALA A 1 89 ? -6.736 0.783 14.035 1.00 96.56 89 ALA A O 1
ATOM 735 N N . HIS A 1 90 ? -5.613 -0.297 12.424 1.00 94.69 90 HIS A N 1
ATOM 736 C CA . HIS A 1 90 ? -4.484 0.628 12.356 1.00 94.69 90 HIS A CA 1
ATOM 737 C C . HIS A 1 90 ? -4.381 1.221 10.958 1.00 94.69 90 HIS A C 1
ATOM 739 O O . HIS A 1 90 ? -4.248 0.463 9.997 1.00 94.69 90 HIS A O 1
ATOM 745 N N . ASP A 1 91 ? -4.381 2.542 10.838 1.00 92.44 91 ASP A N 1
ATOM 746 C CA . ASP A 1 91 ? -3.938 3.209 9.621 1.00 92.44 91 ASP A CA 1
ATOM 747 C C . ASP A 1 91 ? -2.408 3.288 9.601 1.00 92.44 91 ASP A C 1
ATOM 749 O O . ASP A 1 91 ? -1.783 3.942 10.434 1.00 92.44 91 ASP A O 1
ATOM 753 N N . VAL A 1 92 ? -1.793 2.603 8.639 1.00 87.94 92 VAL A N 1
ATOM 754 C CA . VAL A 1 92 ? -0.333 2.536 8.504 1.00 87.94 92 VAL A CA 1
ATOM 755 C C . VAL A 1 92 ? 0.250 3.880 8.070 1.00 87.94 92 VAL A C 1
ATOM 757 O O . VAL A 1 92 ? 1.405 4.160 8.386 1.00 87.94 92 VAL A O 1
ATOM 760 N N . LEU A 1 93 ? -0.526 4.707 7.361 1.00 84.00 93 LEU A N 1
ATOM 761 C CA . LEU A 1 93 ? -0.046 5.993 6.866 1.00 84.00 93 LEU A CA 1
ATOM 762 C C . LEU A 1 93 ? 0.108 7.010 8.002 1.00 84.00 93 LEU A C 1
ATOM 764 O O . LEU A 1 93 ? 1.162 7.629 8.131 1.00 84.00 93 LEU A O 1
ATOM 768 N N . THR A 1 94 ? -0.933 7.187 8.819 1.00 84.94 94 THR A N 1
ATOM 769 C CA . THR A 1 94 ? -0.934 8.174 9.914 1.00 84.94 94 THR A CA 1
ATOM 770 C C . THR A 1 94 ? -0.445 7.608 11.247 1.00 84.94 94 THR A C 1
ATOM 772 O O . THR A 1 94 ? -0.095 8.369 12.145 1.00 84.94 94 THR A O 1
ATOM 775 N N . GLY A 1 95 ? -0.413 6.280 11.398 1.00 86.31 95 GLY A N 1
ATOM 776 C CA . GLY A 1 95 ? -0.120 5.607 12.664 1.00 86.31 95 GLY A CA 1
ATOM 777 C C . GLY A 1 95 ? -1.294 5.595 13.650 1.00 86.31 95 GLY A C 1
ATOM 778 O O . GLY A 1 95 ? -1.130 5.123 14.775 1.00 86.31 95 GLY A O 1
ATOM 779 N N . ILE A 1 96 ? -2.469 6.096 13.253 1.00 91.44 96 ILE A N 1
ATOM 780 C CA . ILE A 1 96 ? -3.672 6.115 14.089 1.00 91.44 96 ILE A CA 1
ATOM 781 C C . ILE A 1 96 ? -4.217 4.696 14.236 1.00 91.44 96 ILE A C 1
ATOM 783 O O . ILE A 1 96 ? -4.254 3.921 13.280 1.00 91.44 96 ILE A O 1
ATOM 787 N N . ALA A 1 97 ? -4.667 4.368 15.443 1.00 92.19 97 ALA A N 1
ATOM 788 C CA . ALA A 1 97 ? -5.301 3.099 15.749 1.00 92.19 97 ALA A CA 1
ATOM 789 C C . ALA A 1 97 ? -6.631 3.308 16.473 1.00 92.19 97 ALA A C 1
ATOM 791 O O . ALA A 1 97 ? -6.821 4.306 17.169 1.00 92.19 97 ALA A O 1
ATOM 792 N N . SER A 1 98 ? -7.524 2.339 16.335 1.00 95.00 98 SER A N 1
ATOM 793 C CA . SER A 1 98 ? -8.770 2.247 17.086 1.00 95.00 98 SER A CA 1
ATOM 794 C C . SER A 1 98 ? -9.078 0.792 17.427 1.00 95.00 98 SER A C 1
ATOM 796 O O . SER A 1 98 ? -8.596 -0.136 16.774 1.00 95.00 98 SER A O 1
ATOM 798 N N . ASP A 1 99 ? -9.946 0.597 18.412 1.00 95.88 99 ASP A N 1
ATOM 799 C CA . ASP A 1 99 ? -10.419 -0.715 18.834 1.00 95.88 99 ASP A CA 1
ATOM 800 C C . ASP A 1 99 ? -11.950 -0.780 18.758 1.00 95.88 99 ASP A C 1
ATOM 802 O O . ASP A 1 99 ? -12.637 0.237 18.827 1.00 95.88 99 ASP A O 1
ATOM 806 N N . GLY A 1 100 ? -12.504 -1.983 18.617 1.00 95.88 100 GLY A N 1
ATOM 807 C CA . GLY A 1 100 ? -13.948 -2.211 18.657 1.00 95.88 100 GLY A CA 1
ATOM 808 C C . GLY A 1 100 ? -14.302 -3.667 18.944 1.00 95.88 100 GLY A C 1
ATOM 809 O O . GLY A 1 100 ? -13.532 -4.583 18.652 1.00 95.88 100 GLY A O 1
ATOM 810 N N . GLU A 1 101 ? -15.496 -3.920 19.480 1.00 96.56 101 GLU A N 1
ATOM 811 C CA . GLU A 1 101 ? -15.987 -5.281 19.747 1.00 96.56 1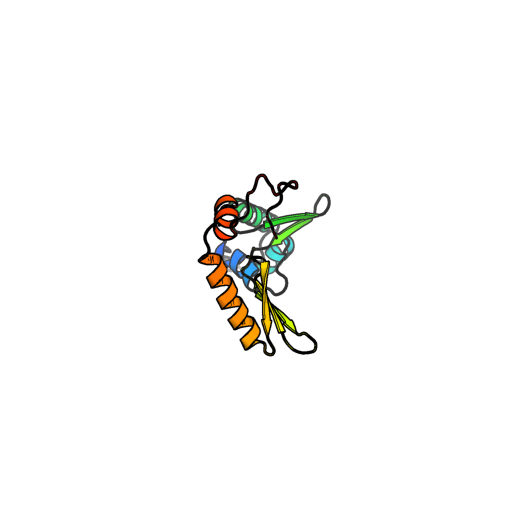01 GLU A CA 1
ATOM 812 C C . GLU A 1 101 ? -16.260 -6.044 18.438 1.00 96.56 101 GLU A C 1
ATOM 814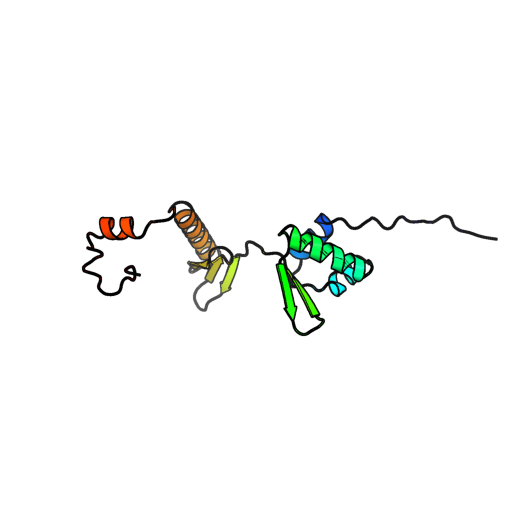 O O . GLU A 1 101 ? -16.257 -7.278 18.383 1.00 96.56 101 GLU A O 1
ATOM 819 N N . SER A 1 102 ? -16.460 -5.310 17.340 1.00 97.38 102 SER A N 1
ATOM 820 C CA . SER A 1 102 ? -16.613 -5.859 15.997 1.00 97.38 102 SER A CA 1
ATOM 821 C C . SER A 1 102 ? -15.677 -5.205 14.987 1.00 97.38 102 SER A C 1
ATOM 823 O O . SER A 1 102 ? -15.294 -4.046 15.109 1.00 97.38 102 SER A O 1
ATOM 825 N N . ARG A 1 103 ? -15.391 -5.925 13.897 1.00 97.19 103 ARG A N 1
ATOM 826 C CA . ARG A 1 103 ? -14.626 -5.389 12.762 1.00 97.19 103 ARG A CA 1
ATOM 827 C C . ARG A 1 103 ? -15.206 -4.073 12.230 1.00 97.19 103 ARG A C 1
ATOM 829 O O . ARG A 1 103 ? -14.457 -3.209 11.798 1.00 97.19 103 ARG A O 1
ATOM 836 N N . VAL A 1 104 ? -16.535 -3.954 12.191 1.00 97.88 104 VAL A N 1
ATOM 837 C CA . VAL A 1 104 ? -17.214 -2.759 11.663 1.00 97.88 104 VAL A CA 1
ATOM 838 C C . VAL A 1 104 ? -17.053 -1.580 12.611 1.00 97.88 104 VAL A C 1
ATOM 840 O O . VAL A 1 104 ? -16.867 -0.464 12.147 1.00 97.88 104 VAL A O 1
ATOM 843 N N . GLU A 1 105 ? -17.136 -1.830 13.912 1.00 97.56 105 GLU A N 1
ATOM 844 C CA . GLU A 1 105 ? -16.945 -0.812 14.942 1.00 97.56 105 GLU A CA 1
ATOM 845 C C . GLU A 1 105 ? -15.514 -0.285 14.926 1.00 97.56 105 GLU A C 1
ATOM 847 O O . GLU A 1 105 ? -15.343 0.903 14.701 1.00 97.56 105 GLU A O 1
ATOM 852 N N . ALA A 1 106 ? -14.506 -1.163 14.980 1.00 97.12 106 ALA A N 1
ATOM 853 C CA . ALA A 1 106 ? -13.104 -0.750 14.906 1.00 97.12 106 ALA A CA 1
ATOM 854 C C . ALA A 1 106 ? -12.835 0.130 13.668 1.00 97.12 106 ALA A C 1
ATOM 856 O O . ALA A 1 106 ? -12.234 1.193 13.765 1.00 97.12 106 ALA A O 1
ATOM 857 N N . LEU A 1 107 ? -13.363 -0.248 12.496 1.00 97.31 107 LEU A N 1
ATOM 858 C CA . LEU A 1 107 ? -13.218 0.561 11.279 1.00 97.31 107 LEU A CA 1
ATOM 859 C C . LEU A 1 107 ? -13.940 1.916 11.330 1.00 97.31 107 LEU A C 1
ATOM 861 O O . LEU A 1 107 ? -13.459 2.864 10.718 1.00 97.31 107 LEU A O 1
ATOM 865 N N . ARG A 1 108 ? -15.095 2.009 11.998 1.00 97.00 108 ARG A N 1
ATOM 866 C CA . ARG A 1 108 ? -15.808 3.286 12.168 1.00 97.00 108 ARG A CA 1
ATOM 867 C C . ARG A 1 108 ? -15.048 4.207 13.107 1.00 97.00 108 ARG A C 1
ATOM 869 O O . ARG A 1 108 ? -14.779 5.336 12.726 1.00 97.00 108 ARG A O 1
ATOM 876 N N . GLU A 1 109 ? -14.622 3.687 14.253 1.00 96.38 109 GLU A N 1
ATOM 877 C CA . GLU A 1 109 ? -13.821 4.444 15.216 1.00 96.38 109 GLU A CA 1
ATOM 878 C C . GLU A 1 109 ? -12.501 4.919 14.592 1.00 96.38 109 GLU A C 1
ATOM 880 O O . GLU A 1 109 ? -12.067 6.041 14.834 1.00 96.38 109 GLU A O 1
ATOM 885 N N . LEU A 1 110 ? -11.886 4.108 13.718 1.00 95.62 110 LEU A N 1
ATOM 886 C CA . LEU A 1 110 ? -10.686 4.525 12.987 1.00 95.62 110 LEU A CA 1
ATOM 887 C C . LEU A 1 110 ? -10.984 5.695 12.044 1.00 95.62 110 LEU A C 1
ATOM 889 O O . LEU A 1 110 ? -10.200 6.637 11.968 1.00 95.62 110 LEU A O 1
ATOM 893 N N . ALA A 1 111 ? -12.096 5.630 11.307 1.00 95.00 111 ALA A N 1
ATOM 894 C CA . ALA A 1 111 ? -12.482 6.688 10.380 1.00 95.00 111 ALA A CA 1
ATOM 895 C C . ALA A 1 111 ? -12.716 8.015 11.116 1.00 95.00 111 ALA A C 1
ATOM 897 O O . ALA A 1 111 ? -12.177 9.041 10.699 1.00 95.00 111 ALA A O 1
ATOM 898 N N . ASP A 1 112 ? -13.436 7.970 12.238 1.00 93.81 112 ASP A N 1
ATOM 899 C CA . ASP A 1 112 ? -13.700 9.139 13.078 1.00 93.81 112 ASP A CA 1
ATOM 900 C C . ASP A 1 112 ? -12.388 9.706 13.658 1.00 93.81 112 ASP A C 1
ATOM 902 O O . ASP A 1 112 ? -12.170 10.920 13.657 1.00 93.81 112 ASP A O 1
ATOM 906 N N . ALA A 1 113 ? -11.462 8.837 14.082 1.00 91.75 113 ALA A N 1
ATOM 907 C CA . ALA A 1 113 ? -10.147 9.242 14.580 1.00 91.75 113 ALA A CA 1
ATOM 908 C C . ALA A 1 113 ? -9.278 9.921 13.501 1.00 91.75 113 ALA A C 1
ATOM 910 O O . ALA A 1 113 ? -8.643 10.944 13.771 1.00 91.75 113 ALA A O 1
ATOM 911 N N . ILE A 1 114 ? -9.270 9.400 12.270 1.00 89.94 114 ILE A N 1
ATOM 912 C CA . ILE A 1 114 ? -8.557 10.012 11.135 1.00 89.94 114 ILE A CA 1
ATOM 913 C C . ILE A 1 114 ? -9.161 11.380 10.784 1.00 89.94 114 ILE A C 1
ATOM 915 O O . ILE A 1 114 ? -8.422 12.336 10.519 1.00 89.94 114 ILE A O 1
ATOM 919 N N . GLU A 1 115 ? -10.491 11.503 10.796 1.00 88.31 115 GLU A N 1
ATOM 920 C CA . GLU A 1 115 ? -11.182 12.769 10.531 1.00 88.31 115 GLU A CA 1
ATOM 921 C C . GLU A 1 115 ? -10.850 13.824 11.596 1.00 88.31 115 GLU A C 1
ATOM 923 O O . GLU A 1 115 ? -10.523 14.968 11.257 1.00 88.31 115 GLU A O 1
ATOM 928 N N . ALA A 1 116 ? -10.849 13.431 12.873 1.00 83.12 116 ALA A N 1
ATOM 929 C CA . ALA A 1 116 ? -10.443 14.296 13.975 1.00 83.12 116 ALA A CA 1
ATOM 930 C C . ALA A 1 116 ? -8.988 14.773 13.823 1.00 83.12 116 ALA A C 1
ATOM 932 O O . ALA A 1 116 ? -8.715 15.963 13.985 1.00 83.12 116 ALA A O 1
ATOM 933 N N . HIS A 1 117 ? -8.068 13.880 13.443 1.00 76.06 117 HIS A N 1
ATOM 934 C CA . HIS A 1 117 ? -6.656 14.220 13.245 1.00 76.06 117 HIS A CA 1
ATOM 935 C C . HIS A 1 117 ? -6.424 15.151 12.047 1.00 76.06 117 HIS A C 1
ATOM 937 O O . HIS A 1 117 ? -5.640 16.089 12.129 1.00 76.06 117 HIS A O 1
ATOM 943 N N . THR A 1 118 ? -7.140 14.938 10.942 1.00 72.88 118 THR A N 1
ATOM 944 C CA . THR A 1 118 ? -7.005 15.777 9.737 1.00 72.88 118 THR A CA 1
ATOM 945 C C . THR A 1 118 ? -7.596 17.177 9.948 1.00 72.88 118 THR A C 1
ATOM 947 O O . THR A 1 118 ? -7.147 18.150 9.342 1.00 72.88 118 THR A O 1
ATOM 950 N N . THR A 1 119 ? -8.605 17.291 10.817 1.00 60.94 119 THR A N 1
ATOM 951 C CA . THR A 1 119 ? -9.296 18.554 11.126 1.00 60.94 119 THR A CA 1
ATOM 952 C C . THR A 1 119 ? -8.608 19.341 12.248 1.00 60.94 119 THR A C 1
ATOM 954 O O . THR A 1 119 ? -8.671 20.572 12.269 1.00 60.94 119 THR A O 1
ATOM 957 N N . GLY A 1 120 ? -7.905 18.657 13.153 1.00 57.16 120 GLY A N 1
ATOM 958 C CA . GLY A 1 120 ? -7.019 19.260 14.145 1.00 57.16 120 GLY A CA 1
ATOM 959 C C . GLY A 1 120 ? -5.689 19.668 13.515 1.00 57.16 120 GLY A C 1
ATOM 960 O O . GLY A 1 120 ? -4.695 18.972 13.680 1.00 57.16 120 GLY A O 1
ATOM 961 N N . GLY A 1 121 ? -5.670 20.767 12.752 1.00 51.84 121 GLY A N 1
ATOM 962 C CA . GLY A 1 121 ? -4.434 21.305 12.163 1.00 51.84 121 GLY A CA 1
ATOM 963 C C . GLY A 1 121 ? -3.309 21.462 13.197 1.00 51.84 121 GLY A C 1
ATOM 964 O O . GLY A 1 121 ? -3.612 21.582 14.379 1.00 51.84 121 GLY A O 1
ATOM 965 N N . GLU A 1 122 ? -2.040 21.464 12.747 1.00 51.53 122 GLU A N 1
ATOM 966 C CA . GLU A 1 122 ? -0.827 21.569 13.588 1.00 51.53 122 GLU A CA 1
ATOM 967 C C . GLU A 1 122 ? -1.065 22.406 14.853 1.00 51.53 122 GLU A C 1
ATOM 969 O O . GLU A 1 122 ? -1.028 23.642 14.819 1.00 51.53 122 GLU A O 1
ATOM 974 N N . VAL A 1 123 ? -1.318 21.734 15.977 1.00 53.56 123 VAL A N 1
ATOM 975 C CA . VAL A 1 123 ? -1.480 22.425 17.249 1.00 53.56 123 VAL A CA 1
ATOM 976 C C . VAL A 1 123 ? -0.081 22.813 17.689 1.00 53.56 123 VAL A C 1
ATOM 978 O O . VAL A 1 123 ? 0.751 21.963 18.017 1.00 53.56 123 VAL A O 1
ATOM 981 N N . LYS A 1 124 ? 0.221 24.110 17.627 1.00 60.75 124 LYS A N 1
ATOM 982 C CA . LYS A 1 124 ? 1.508 24.608 18.109 1.00 60.75 124 LYS A CA 1
ATOM 983 C C . LYS A 1 124 ? 1.590 24.347 19.613 1.00 60.75 124 LYS A C 1
ATOM 985 O O . LYS A 1 124 ? 0.604 24.625 20.294 1.00 60.75 124 LYS A O 1
ATOM 990 N N . PRO A 1 125 ? 2.743 23.899 20.142 1.00 57.28 125 PRO A N 1
ATOM 991 C CA . PRO A 1 125 ? 2.920 23.676 21.576 1.00 57.28 125 PRO A CA 1
ATOM 992 C C . PRO A 1 125 ? 2.422 24.854 22.424 1.00 57.28 125 PRO A C 1
ATOM 994 O O . PRO A 1 125 ? 1.706 24.646 23.394 1.00 57.28 125 PRO A O 1
ATOM 997 N N . ASP A 1 126 ? 2.691 26.086 21.984 1.00 63.56 126 ASP A N 1
ATOM 998 C CA . ASP A 1 126 ? 2.251 27.325 22.641 1.00 63.56 126 ASP A CA 1
ATOM 999 C C . ASP A 1 126 ? 0.727 27.404 22.862 1.00 63.56 126 ASP A C 1
ATOM 1001 O O . ASP A 1 126 ? 0.283 27.902 23.891 1.00 63.56 126 ASP A O 1
ATOM 1005 N N . GLN A 1 127 ? -0.085 26.872 21.942 1.00 60.38 127 GLN A N 1
ATOM 1006 C CA . GLN A 1 127 ? -1.551 26.882 22.066 1.00 60.38 127 GLN A CA 1
ATOM 1007 C C . GLN A 1 127 ? -2.060 25.870 23.097 1.00 60.38 127 GLN A C 1
ATOM 1009 O O . GLN A 1 127 ? -3.077 26.109 23.741 1.00 60.38 127 GLN A O 1
ATOM 1014 N N . ILE A 1 128 ? -1.337 24.765 23.283 1.00 62.28 128 ILE A N 1
ATOM 1015 C CA . ILE A 1 128 ? -1.662 23.730 24.272 1.00 62.28 128 ILE A CA 1
ATOM 1016 C C . ILE A 1 128 ? -1.425 24.264 25.687 1.00 62.28 128 ILE A C 1
ATOM 1018 O O . ILE A 1 128 ? -2.239 24.041 26.580 1.00 62.28 128 ILE A O 1
ATOM 1022 N N . TYR A 1 129 ? -0.322 24.988 25.889 1.00 63.78 129 TYR A N 1
ATOM 1023 C CA . TYR A 1 129 ? -0.002 25.605 27.176 1.00 63.78 129 TYR A CA 1
ATOM 1024 C C . TYR A 1 129 ? -1.041 26.659 27.579 1.00 63.78 129 TYR A C 1
ATOM 1026 O O . TYR A 1 129 ? -1.496 26.656 28.722 1.00 63.78 129 TYR A O 1
ATOM 1034 N N . GLU A 1 130 ? -1.477 27.500 26.633 1.00 69.06 130 GLU A N 1
ATOM 1035 C CA . GLU A 1 130 ? -2.547 28.480 26.865 1.00 69.06 130 GLU A CA 1
ATOM 1036 C C . GLU A 1 130 ? -3.899 27.817 27.184 1.00 69.06 130 GLU A C 1
ATOM 1038 O O . GLU A 1 130 ? -4.612 28.283 28.072 1.00 69.06 130 GLU A O 1
ATOM 1043 N N . GLU A 1 131 ? -4.261 26.729 26.496 1.00 67.31 131 GLU A N 1
ATOM 1044 C CA . GLU A 1 131 ? -5.528 26.018 26.730 1.00 67.31 131 GLU A CA 1
ATOM 1045 C C . GLU A 1 131 ? -5.572 25.320 28.099 1.00 67.31 131 GLU A C 1
ATOM 1047 O O . GLU A 1 131 ? -6.618 25.292 28.751 1.00 67.31 131 GLU A O 1
ATOM 1052 N N . LEU A 1 132 ? -4.438 24.779 28.550 1.00 75.00 132 LEU A N 1
ATOM 1053 C CA . LEU A 1 132 ? -4.322 24.083 29.832 1.00 75.00 132 LEU A CA 1
ATOM 1054 C C . LEU A 1 132 ? -4.007 25.016 31.017 1.00 75.00 132 LEU A C 1
ATOM 1056 O O . LEU A 1 132 ? -3.934 24.529 32.146 1.00 75.00 132 LEU A O 1
ATOM 1060 N N . ASP A 1 133 ? -3.841 26.325 30.780 1.00 72.50 133 ASP A N 1
ATOM 1061 C CA . ASP A 1 133 ? -3.386 27.324 31.768 1.00 72.50 133 ASP A CA 1
ATOM 1062 C C . ASP A 1 133 ? -2.061 26.908 32.446 1.00 72.50 133 ASP A C 1
ATOM 1064 O O . ASP A 1 133 ? -1.851 27.096 33.645 1.00 72.50 133 ASP A O 1
ATOM 1068 N N . ILE A 1 134 ? -1.170 26.274 31.671 1.00 73.12 134 ILE A N 1
ATOM 1069 C CA . ILE A 1 134 ? 0.140 25.796 32.126 1.00 73.12 134 ILE A CA 1
ATOM 1070 C C . ILE A 1 134 ? 1.200 26.798 31.676 1.00 73.12 134 ILE A C 1
ATOM 1072 O O . ILE A 1 134 ? 1.366 27.028 30.481 1.00 73.12 134 ILE A O 1
ATOM 1076 N N . ASP A 1 135 ? 1.966 27.345 32.620 1.00 71.12 135 ASP A N 1
ATOM 1077 C CA . ASP A 1 135 ? 3.120 28.183 32.295 1.00 71.12 135 ASP A CA 1
ATOM 1078 C C . ASP A 1 135 ? 4.275 27.306 31.760 1.00 71.12 135 ASP A C 1
ATOM 1080 O O . ASP A 1 135 ? 4.793 26.450 32.493 1.00 71.12 135 ASP A O 1
ATOM 1084 N N . PRO A 1 136 ? 4.706 27.486 30.498 1.00 61.22 136 PRO A N 1
ATOM 1085 C CA . PRO A 1 136 ? 5.784 26.694 29.914 1.00 61.22 136 PRO A CA 1
ATOM 1086 C C . PRO A 1 136 ? 7.130 26.877 30.634 1.00 61.22 136 PRO A C 1
ATOM 1088 O O . PRO A 1 136 ? 7.963 25.974 30.578 1.00 61.22 136 PRO A O 1
ATOM 1091 N N . GLU A 1 137 ? 7.351 27.993 31.340 1.00 65.81 137 GLU A N 1
ATOM 1092 C CA . GLU A 1 137 ? 8.573 28.234 32.127 1.00 65.81 137 GLU A CA 1
ATOM 1093 C C . GLU A 1 137 ? 8.569 27.467 33.465 1.00 65.81 137 GLU A C 1
ATOM 1095 O O . GLU A 1 137 ? 9.635 27.168 34.012 1.00 65.81 137 GLU A O 1
ATOM 1100 N N . GLU A 1 138 ? 7.395 27.092 33.991 1.00 65.19 138 GLU A N 1
ATOM 1101 C CA . GLU A 1 138 ? 7.291 26.227 35.178 1.00 65.19 138 GLU A CA 1
ATOM 1102 C C . GLU A 1 138 ? 7.505 24.742 34.836 1.00 65.19 138 GLU A C 1
ATOM 1104 O O . GLU A 1 138 ? 7.894 23.939 35.696 1.00 65.19 138 GLU A O 1
ATOM 1109 N N . ASN A 1 139 ? 7.343 24.370 33.563 1.00 61.84 139 ASN A N 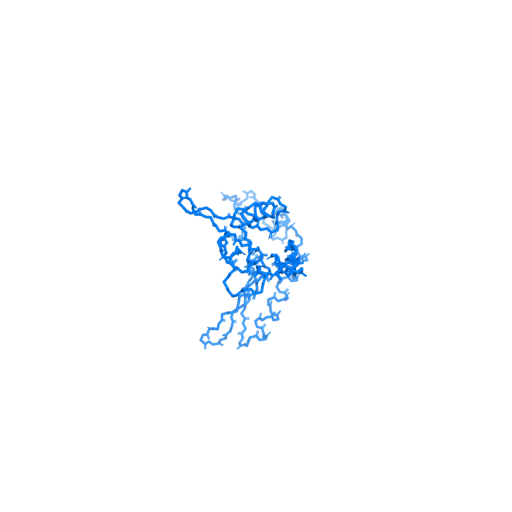1
ATOM 1110 C CA . ASN A 1 139 ? 7.630 23.033 33.065 1.00 61.84 139 ASN A CA 1
ATOM 1111 C C . ASN A 1 139 ? 9.135 22.843 32.806 1.00 61.84 139 ASN A C 1
ATOM 1113 O O . ASN A 1 139 ? 9.635 22.855 31.682 1.00 61.84 139 ASN A O 1
ATOM 1117 N N . SER A 1 140 ? 9.872 22.639 33.895 1.00 52.50 140 SER A N 1
ATOM 1118 C CA . SER A 1 140 ? 11.341 22.531 33.952 1.00 52.50 140 SER A CA 1
ATOM 1119 C C . SER A 1 140 ? 11.996 21.397 33.127 1.00 52.50 140 SER A C 1
ATOM 1121 O O . SER A 1 140 ? 13.215 21.224 33.200 1.00 52.50 140 SER A O 1
ATOM 1123 N N . GLY A 1 141 ? 11.233 20.644 32.325 1.00 57.56 141 GLY A N 1
ATOM 1124 C CA . GLY A 1 141 ? 11.724 19.595 31.422 1.00 57.56 141 GLY A CA 1
ATOM 1125 C C . GLY A 1 141 ? 11.775 19.963 29.932 1.00 57.56 141 GLY A C 1
ATOM 1126 O O . GLY A 1 141 ? 12.425 19.250 29.174 1.00 57.56 141 GLY A O 1
ATOM 1127 N N . GLY A 1 142 ? 11.123 21.049 29.492 1.00 55.59 142 GLY A N 1
ATOM 1128 C CA . GLY A 1 142 ? 11.057 21.429 28.068 1.00 55.59 142 GLY A CA 1
ATOM 1129 C C . GLY A 1 142 ? 10.278 20.461 27.159 1.00 55.59 142 GLY A C 1
ATOM 1130 O O . GLY A 1 142 ? 10.240 20.667 25.947 1.00 55.59 142 GLY A O 1
ATOM 1131 N N . GLU A 1 143 ? 9.654 19.424 27.721 1.00 52.91 143 GLU A N 1
ATOM 1132 C CA . GLU A 1 143 ? 8.778 18.485 27.015 1.00 52.91 143 GLU A CA 1
ATOM 1133 C C . GLU A 1 143 ? 7.309 18.878 27.212 1.00 52.91 143 GLU A C 1
ATOM 1135 O O . GLU A 1 143 ? 6.906 19.126 28.350 1.00 52.91 143 GLU A O 1
ATOM 1140 N N . PRO A 1 144 ? 6.494 18.939 26.143 1.00 55.09 144 PRO A N 1
ATOM 1141 C CA . PRO A 1 144 ? 5.059 19.167 26.276 1.00 55.09 144 PRO A CA 1
ATOM 1142 C C . PRO A 1 144 ? 4.391 18.057 27.106 1.00 55.09 144 PRO A C 1
ATOM 1144 O O . PRO A 1 144 ? 4.906 16.942 27.157 1.00 55.09 144 PRO A O 1
ATOM 1147 N N . PRO A 1 145 ? 3.259 18.346 27.775 1.00 53.59 145 PRO A N 1
ATOM 1148 C CA . PRO A 1 145 ? 2.627 17.431 28.721 1.00 53.59 145 PRO A CA 1
ATOM 1149 C C . PRO A 1 145 ? 1.870 16.291 28.014 1.00 53.59 145 PRO A C 1
ATOM 1151 O O . PRO A 1 145 ? 0.646 16.247 28.090 1.00 53.59 145 PRO A O 1
ATOM 1154 N N . PHE A 1 146 ? 2.580 15.377 27.3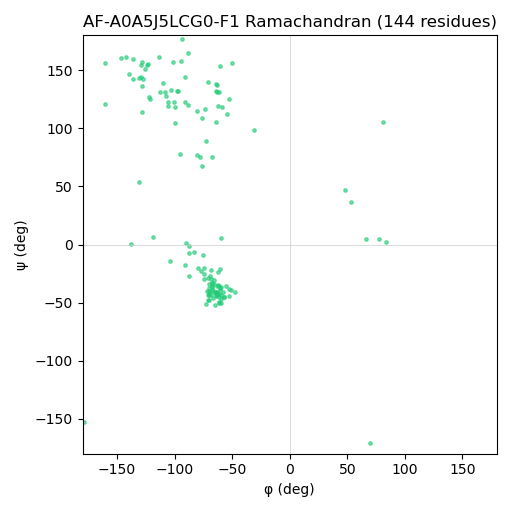41 1.00 59.19 146 PHE A N 1
ATOM 1155 C CA . PHE A 1 146 ? 2.044 14.123 26.785 1.00 59.19 146 PHE A CA 1
ATOM 1156 C C . PHE A 1 146 ? 3.084 13.001 26.837 1.00 59.19 146 PHE A C 1
ATOM 1158 O O . PHE A 1 146 ? 4.173 13.184 26.249 1.00 59.19 146 PHE A O 1
#

Foldseek 3Di:
DDDDPPPPPLPDQDLVNVLVVLVPDPPNKAWLVRVCVVSVHDSVVSVVSLVVCVVVVQWDKDDDPDDTMIIGGDDQDWDWDQDPQWIKIAGPVVRDIATDSYPVGRVVVSVVVVVVVVVPPPDDLVNVCVVVVHDCVVVVPNDRDD

Nearest PDB structures (foldseek):
  8rxx-assembly1_Sa  TM=7.431E-01  e=2.073E-02  Leishmania major strain Friedlin
  8rxh-assembly1_Sa  TM=6.046E-01  e=1.836E-02  Leishmania major strain Friedlin
  6zxh-assembly1_Z  TM=6.126E-01  e=2.984E-02  Homo sapiens
  6y0g-assembly1_SZ  TM=5.817E-01  e=3.171E-02  Homo sapiens
  7syo-assembly1_a  TM=6.962E-01  e=1.633E-01  Oryctolagus cuniculus